Protein AF-A0ABD1CHU7-F1 (afdb_monomer_lite)

Radius of gyration: 19.51 Å; chains: 1; bounding box: 46×32×48 Å

Organism: Culex pipiens pipiens (NCBI:txid38569)

pLDDT: mean 81.36, std 12.53, range [54.59, 94.38]

Structure (mmCIF, N/CA/C/O backbone):
data_AF-A0ABD1CHU7-F1
#
_entry.id   AF-A0ABD1CHU7-F1
#
loop_
_atom_site.group_PDB
_atom_site.id
_atom_site.type_symbol
_atom_site.label_atom_id
_atom_site.label_alt_id
_atom_site.label_comp_id
_atom_site.label_asym_id
_atom_site.label_entity_id
_atom_site.label_seq_id
_atom_site.pdbx_PDB_ins_code
_atom_site.Cartn_x
_atom_site.Cartn_y
_atom_site.Cartn_z
_atom_site.occupancy
_atom_site.B_iso_or_equiv
_atom_site.auth_seq_id
_atom_site.auth_comp_id
_atom_site.auth_asym_id
_atom_site.auth_atom_id
_atom_site.pdbx_PDB_model_num
ATOM 1 N N . MET A 1 1 ? -34.314 -18.936 37.302 1.00 56.69 1 MET A N 1
ATOM 2 C CA . MET A 1 1 ? -34.219 -19.452 35.913 1.00 56.69 1 MET A CA 1
ATOM 3 C C . MET A 1 1 ? -34.514 -18.385 34.854 1.00 56.69 1 MET A C 1
ATOM 5 O O . MET A 1 1 ? -33.733 -18.280 33.925 1.00 56.69 1 MET A O 1
ATOM 9 N N . ARG A 1 2 ? -35.549 -17.539 35.010 1.00 60.41 2 ARG A N 1
ATOM 10 C CA . ARG A 1 2 ? -35.892 -16.464 34.045 1.00 60.41 2 ARG A CA 1
ATOM 11 C C . ARG A 1 2 ? -34.842 -15.347 33.891 1.00 60.41 2 ARG A C 1
ATOM 13 O O . ARG A 1 2 ? -34.680 -14.813 32.805 1.00 60.41 2 ARG A O 1
ATOM 20 N N . LEU A 1 3 ? -34.108 -15.015 34.955 1.00 59.94 3 LEU A N 1
ATOM 21 C CA . LEU A 1 3 ? -33.031 -14.010 34.912 1.00 59.94 3 LEU A CA 1
ATOM 22 C C . LEU A 1 3 ? -31.812 -14.486 34.100 1.00 59.94 3 LEU A C 1
ATOM 24 O O . LEU A 1 3 ? -31.228 -13.708 33.358 1.00 59.94 3 LEU A O 1
ATOM 28 N N . LEU A 1 4 ? -31.491 -15.783 34.169 1.00 62.81 4 LEU A N 1
ATOM 29 C CA . LEU A 1 4 ? -30.374 -16.393 33.435 1.00 62.81 4 LEU A CA 1
ATOM 30 C C . LEU A 1 4 ? -30.610 -16.397 31.920 1.00 62.81 4 LEU A C 1
ATOM 32 O O . LEU A 1 4 ? -29.696 -16.110 31.157 1.00 62.81 4 LEU A O 1
ATOM 36 N N . THR A 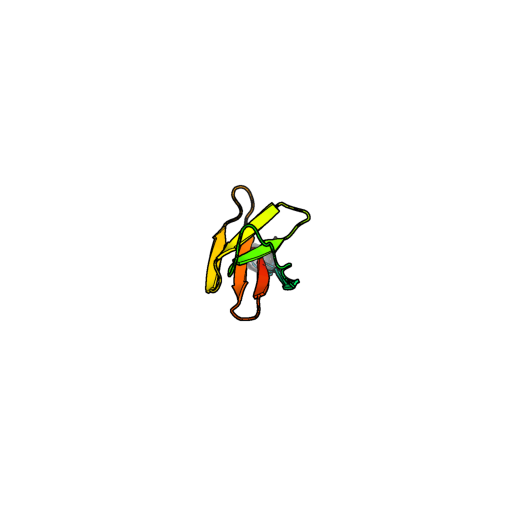1 5 ? -31.845 -16.657 31.483 1.00 69.81 5 THR A N 1
ATOM 37 C CA . THR A 1 5 ? -32.217 -16.606 30.061 1.00 69.81 5 THR A CA 1
ATOM 38 C C . THR A 1 5 ? -32.176 -15.187 29.494 1.00 69.81 5 THR A C 1
ATOM 40 O O . THR A 1 5 ? -31.827 -15.010 28.332 1.00 69.81 5 THR A O 1
ATOM 43 N N . ILE A 1 6 ? -32.489 -14.175 30.312 1.00 70.38 6 ILE A N 1
ATOM 44 C CA . ILE A 1 6 ? -32.443 -12.762 29.904 1.00 70.38 6 ILE A CA 1
ATOM 45 C C . ILE A 1 6 ? -30.988 -12.299 29.755 1.00 70.38 6 ILE A C 1
ATOM 47 O O . ILE A 1 6 ? -30.650 -11.693 28.741 1.00 70.38 6 ILE A O 1
ATOM 51 N N . SER A 1 7 ? -30.108 -12.648 30.703 1.00 68.50 7 SER A N 1
ATOM 52 C CA . SER A 1 7 ? -28.672 -12.359 30.586 1.00 68.50 7 SER A CA 1
ATOM 53 C C . SER A 1 7 ? -28.031 -13.039 29.375 1.00 68.50 7 SER A C 1
ATOM 55 O O . SER A 1 7 ? -27.211 -12.418 28.707 1.00 68.50 7 SER A O 1
ATOM 57 N N . LEU A 1 8 ? -28.429 -14.274 29.047 1.00 69.56 8 LEU A N 1
ATOM 58 C CA . LEU A 1 8 ? -27.914 -14.971 27.865 1.00 69.56 8 LEU A CA 1
ATOM 59 C C . LEU A 1 8 ? -28.347 -14.281 26.559 1.00 69.56 8 LEU A C 1
ATOM 61 O O . LEU A 1 8 ? -27.535 -14.118 25.653 1.00 69.56 8 LEU A O 1
ATOM 65 N N . LEU A 1 9 ? -29.602 -13.819 26.478 1.00 65.88 9 LEU A N 1
ATOM 66 C CA . LEU A 1 9 ? -30.110 -13.087 25.310 1.00 65.88 9 LEU A CA 1
ATOM 67 C C . LEU A 1 9 ? -29.383 -11.750 25.088 1.00 65.88 9 LEU A C 1
ATOM 69 O O . LEU A 1 9 ? -29.104 -11.390 23.948 1.00 65.88 9 LEU A O 1
ATOM 73 N N . LEU A 1 10 ? -29.059 -11.029 26.166 1.00 64.75 10 LEU A N 1
ATOM 74 C CA . LEU A 1 10 ? -28.327 -9.758 26.109 1.00 64.75 10 LEU A CA 1
ATOM 75 C C . LEU A 1 10 ? -26.884 -9.931 25.610 1.00 64.75 10 LEU A C 1
ATOM 77 O O . LEU A 1 10 ? -26.422 -9.114 24.821 1.00 64.75 10 LEU A O 1
ATOM 81 N N . ILE A 1 11 ? -26.202 -11.014 26.000 1.00 65.25 11 ILE A N 1
ATOM 82 C CA . ILE A 1 11 ? -24.828 -11.318 25.557 1.00 65.25 11 ILE A CA 1
ATOM 83 C C . ILE A 1 11 ? -24.784 -11.679 24.064 1.00 65.25 11 ILE A C 1
ATOM 85 O O . ILE A 1 11 ? -23.842 -11.313 23.363 1.00 65.25 11 ILE A O 1
ATOM 89 N N . HIS A 1 12 ? -25.813 -12.357 23.547 1.00 62.69 12 HIS A N 1
ATOM 90 C CA . HIS A 1 12 ? -25.918 -12.640 22.113 1.00 62.69 12 HIS A CA 1
ATOM 91 C C . HIS A 1 12 ? -26.214 -11.386 21.277 1.00 62.69 12 HIS A C 1
ATOM 93 O O . HIS A 1 12 ? -25.787 -11.320 20.126 1.00 62.69 12 HIS A O 1
ATOM 99 N N . LEU A 1 13 ? -26.894 -10.384 21.849 1.00 61.38 13 LEU A N 1
ATOM 100 C CA . LEU A 1 13 ? -27.206 -9.128 21.159 1.00 61.38 13 LEU A CA 1
ATOM 101 C C . LEU A 1 13 ? -25.989 -8.200 21.008 1.00 61.38 13 LEU A C 1
ATOM 103 O O . LEU A 1 13 ? -25.941 -7.423 20.062 1.00 61.38 13 LEU A O 1
ATOM 107 N N . THR A 1 14 ? -25.001 -8.279 21.904 1.00 58.12 14 THR A N 1
ATOM 108 C CA . THR A 1 14 ? -23.783 -7.448 21.839 1.00 58.12 14 THR A CA 1
ATOM 109 C C . THR A 1 14 ? -22.684 -8.035 20.954 1.00 58.12 14 THR A C 1
ATOM 111 O O . THR A 1 14 ? -21.642 -7.410 20.787 1.00 58.12 14 THR A O 1
ATOM 114 N N . LEU A 1 15 ? -22.873 -9.245 20.416 1.00 59.19 15 LEU A N 1
ATOM 115 C 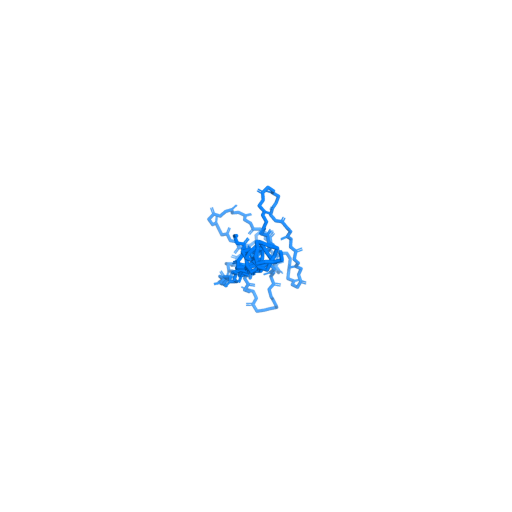CA . LEU A 1 15 ? -21.795 -10.006 19.778 1.00 59.19 15 LEU A CA 1
ATOM 116 C C . LEU A 1 15 ? -21.618 -9.759 18.273 1.00 59.19 15 LEU A C 1
ATOM 118 O O . LEU A 1 15 ? -20.710 -10.333 17.681 1.00 59.19 15 LEU A O 1
ATOM 122 N N . HIS A 1 16 ? -22.447 -8.938 17.631 1.00 59.81 16 HIS A N 1
ATOM 123 C CA . HIS A 1 16 ? -22.371 -8.768 16.182 1.00 59.81 16 HIS A CA 1
ATOM 124 C C . HIS A 1 16 ? -22.549 -7.319 15.754 1.00 59.81 16 HIS A C 1
ATOM 126 O O . HIS A 1 16 ? -23.678 -6.869 15.599 1.00 59.81 16 HIS A O 1
ATOM 132 N N . ASP A 1 17 ? -21.433 -6.650 15.457 1.00 57.12 17 ASP A N 1
ATOM 133 C CA . ASP A 1 17 ? -21.294 -5.948 14.174 1.00 57.12 17 ASP A CA 1
ATOM 134 C C . ASP A 1 17 ? -19.807 -5.707 13.829 1.00 57.12 17 ASP A C 1
ATOM 136 O O . ASP A 1 17 ? -19.371 -4.590 13.605 1.00 57.12 17 ASP A O 1
ATOM 140 N N . CYS A 1 18 ? -18.991 -6.767 13.760 1.00 57.47 18 CYS A N 1
ATOM 141 C CA . CYS A 1 18 ? -17.621 -6.636 13.244 1.00 57.47 18 CYS A CA 1
ATOM 142 C C . CYS A 1 18 ? -17.667 -6.571 11.702 1.00 57.47 18 CYS A C 1
ATOM 144 O O . CYS A 1 18 ? -17.391 -7.553 11.008 1.00 57.47 18 CYS A O 1
ATOM 146 N N . ARG A 1 19 ? -18.142 -5.452 11.138 1.00 65.25 19 ARG A N 1
ATOM 147 C CA . ARG A 1 19 ? -18.223 -5.258 9.679 1.00 65.25 19 ARG A CA 1
ATOM 148 C C . ARG A 1 19 ? -16.904 -4.739 9.139 1.00 65.25 19 ARG A C 1
ATOM 150 O O . ARG A 1 19 ? -16.619 -3.550 9.241 1.00 65.25 19 ARG A O 1
ATOM 157 N N . SER A 1 20 ? -16.124 -5.605 8.503 1.00 69.06 20 SER A N 1
ATOM 158 C CA . SER A 1 20 ? -14.947 -5.171 7.756 1.00 69.06 20 SER A CA 1
ATOM 159 C C . SER A 1 20 ? -15.348 -4.241 6.605 1.00 69.06 20 SER A C 1
ATOM 161 O O . SER A 1 20 ? -16.263 -4.521 5.828 1.00 69.06 20 SER A O 1
ATOM 163 N N . ALA A 1 21 ? -14.668 -3.101 6.508 1.00 80.25 21 ALA A N 1
ATOM 164 C CA . ALA A 1 21 ? -14.859 -2.146 5.423 1.00 80.25 21 ALA A CA 1
ATOM 165 C C . ALA A 1 21 ? -13.724 -2.311 4.412 1.00 80.25 21 ALA A C 1
ATOM 167 O O . ALA A 1 21 ? -12.552 -2.330 4.797 1.00 80.25 21 ALA A O 1
ATOM 168 N N . VAL A 1 22 ? -14.080 -2.425 3.131 1.00 87.50 22 VAL A N 1
ATOM 169 C CA . VAL A 1 22 ? -13.119 -2.510 2.027 1.00 87.50 22 VAL A CA 1
ATOM 170 C C . VAL A 1 22 ? -13.274 -1.290 1.131 1.00 87.50 22 VAL A C 1
ATOM 172 O O . VAL A 1 22 ? -14.334 -1.086 0.541 1.00 87.50 22 VAL A O 1
ATOM 175 N N . SER A 1 23 ? -12.201 -0.517 0.984 1.00 88.12 23 SER A N 1
ATOM 176 C CA . SER A 1 23 ? -12.137 0.641 0.088 1.00 88.12 23 SER A CA 1
ATOM 177 C C . SER A 1 23 ? -11.137 0.375 -1.027 1.00 88.12 23 SER A C 1
ATOM 179 O O . SER A 1 23 ? -10.064 -0.172 -0.787 1.00 88.12 23 SER A O 1
ATOM 181 N N . ARG A 1 24 ? -11.476 0.762 -2.257 1.00 90.69 24 ARG A N 1
ATOM 182 C CA . ARG A 1 24 ? -10.598 0.616 -3.424 1.00 90.69 24 ARG A CA 1
ATOM 183 C C . ARG A 1 24 ? -10.245 1.990 -3.964 1.00 90.69 24 ARG A C 1
ATOM 185 O O . ARG A 1 24 ? -11.150 2.763 -4.267 1.00 90.69 24 ARG A O 1
ATOM 192 N N . LEU A 1 25 ? -8.957 2.276 -4.093 1.00 89.38 25 LEU A N 1
ATOM 193 C CA . LEU A 1 25 ? -8.450 3.475 -4.746 1.00 89.38 25 LEU A CA 1
ATOM 194 C C . LEU A 1 25 ? -7.568 3.076 -5.933 1.00 89.38 25 LEU A C 1
ATOM 196 O O . LEU A 1 25 ? -6.712 2.205 -5.775 1.00 89.38 25 LEU A O 1
ATOM 200 N N . PRO A 1 26 ? -7.729 3.700 -7.109 1.00 86.25 26 PRO A N 1
ATOM 201 C CA . PRO A 1 26 ? -6.744 3.559 -8.174 1.00 86.25 26 PRO A CA 1
ATOM 202 C C . PRO A 1 26 ? -5.395 4.102 -7.689 1.00 86.25 26 PRO A C 1
ATOM 204 O O . PRO A 1 26 ? -5.353 5.140 -7.025 1.00 86.25 26 PRO A O 1
ATOM 207 N N . SER A 1 27 ? -4.301 3.403 -7.992 1.00 86.69 27 SER A N 1
ATOM 208 C CA . SER A 1 27 ? -2.973 3.932 -7.701 1.00 86.69 27 SER A CA 1
ATOM 209 C C . SER A 1 27 ? -2.550 4.938 -8.761 1.00 86.69 27 SER A C 1
ATOM 211 O O . SER A 1 27 ? -2.903 4.852 -9.940 1.00 86.69 27 SER A O 1
ATOM 213 N N . GLU A 1 28 ? -1.710 5.866 -8.339 1.00 85.75 28 GLU A N 1
ATOM 214 C CA . GLU A 1 28 ? -0.948 6.708 -9.240 1.00 85.75 28 GLU A CA 1
ATOM 215 C C . GLU A 1 28 ? 0.334 5.983 -9.654 1.00 85.75 28 GLU A C 1
ATOM 217 O O . GLU A 1 28 ? 0.805 5.067 -8.972 1.00 85.75 28 GLU A O 1
ATOM 222 N N . ARG A 1 29 ? 0.892 6.380 -10.800 1.00 82.00 29 ARG A N 1
ATOM 223 C CA . ARG A 1 29 ? 2.200 5.902 -11.255 1.00 82.00 29 ARG A CA 1
ATOM 224 C C . ARG A 1 29 ? 3.258 6.884 -10.771 1.00 82.00 29 ARG A C 1
ATOM 226 O O . ARG A 1 29 ? 3.209 8.050 -11.153 1.00 82.00 29 ARG A O 1
ATOM 233 N N . SER A 1 30 ? 4.210 6.412 -9.971 1.00 83.44 30 SER A N 1
ATOM 234 C CA . SER A 1 30 ? 5.374 7.203 -9.564 1.00 83.44 30 SER A CA 1
ATOM 235 C C . SER A 1 30 ? 6.613 6.790 -10.367 1.00 83.44 30 SER A C 1
ATOM 237 O O . SER A 1 30 ? 6.849 5.588 -10.514 1.00 83.44 30 SER A O 1
ATOM 239 N N . PRO A 1 31 ? 7.417 7.742 -10.879 1.00 87.12 31 PRO A N 1
ATOM 240 C CA . PRO A 1 31 ? 8.703 7.428 -11.500 1.00 87.12 31 PRO A CA 1
ATOM 241 C C . PRO A 1 31 ? 9.727 6.884 -10.491 1.00 87.12 31 PRO A C 1
ATOM 243 O O . PRO A 1 31 ? 10.603 6.120 -10.888 1.00 87.12 31 PRO A O 1
ATOM 246 N N . ASP A 1 32 ? 9.600 7.228 -9.205 1.00 91.06 32 ASP A N 1
ATOM 247 C CA . ASP A 1 32 ? 10.506 6.776 -8.139 1.00 91.06 32 ASP A CA 1
ATOM 248 C C . ASP A 1 32 ? 10.238 5.326 -7.703 1.00 91.06 32 ASP A C 1
ATOM 250 O O . ASP A 1 32 ? 11.139 4.640 -7.223 1.00 91.06 32 ASP A O 1
ATOM 254 N N . PHE A 1 33 ? 9.006 4.842 -7.903 1.00 88.38 33 PHE A N 1
ATOM 255 C CA . PHE A 1 33 ? 8.561 3.501 -7.502 1.00 88.38 33 PHE A CA 1
ATOM 256 C C . PHE A 1 33 ? 7.939 2.746 -8.689 1.00 88.38 33 PHE A C 1
ATOM 258 O O . PHE A 1 33 ? 6.727 2.494 -8.717 1.00 88.38 33 PHE A O 1
ATOM 265 N N . PRO A 1 34 ? 8.738 2.399 -9.716 1.00 88.56 34 PRO A N 1
ATOM 266 C CA . PRO A 1 34 ? 8.232 1.695 -10.884 1.00 88.56 34 PRO A CA 1
ATOM 267 C C . PRO A 1 34 ? 7.749 0.291 -10.501 1.00 88.56 34 PRO A C 1
ATOM 269 O O . PRO A 1 34 ? 8.487 -0.503 -9.924 1.00 88.56 34 PRO A O 1
ATOM 272 N N . GLY A 1 35 ? 6.509 -0.037 -10.869 1.00 89.38 35 GLY A N 1
ATOM 273 C CA . GLY A 1 35 ? 5.919 -1.350 -10.584 1.00 89.38 35 GLY A CA 1
ATOM 274 C C . GLY A 1 35 ? 5.260 -1.475 -9.208 1.00 89.38 35 GLY A C 1
ATOM 275 O O . GLY A 1 35 ? 4.855 -2.574 -8.831 1.00 89.38 35 GLY A O 1
ATOM 276 N N . GLU A 1 36 ? 5.117 -0.373 -8.472 1.00 93.56 36 GLU A N 1
ATOM 277 C CA . GLU A 1 36 ? 4.400 -0.329 -7.197 1.00 93.56 36 GLU A CA 1
ATOM 278 C C . GLU A 1 36 ? 3.117 0.499 -7.311 1.00 93.56 36 GLU A C 1
ATOM 280 O O . GLU A 1 36 ? 3.009 1.404 -8.141 1.00 93.56 36 GLU A O 1
ATOM 285 N N . CYS A 1 37 ? 2.139 0.210 -6.452 1.00 92.88 37 CYS A N 1
ATOM 286 C CA . CYS A 1 37 ? 1.033 1.131 -6.248 1.00 92.88 37 CYS A CA 1
ATOM 287 C C . CYS A 1 37 ? 1.523 2.315 -5.423 1.00 92.88 37 CYS A C 1
ATOM 289 O O . CYS A 1 37 ? 2.004 2.112 -4.309 1.00 92.88 37 CYS A O 1
ATOM 291 N N . TYR A 1 38 ? 1.334 3.533 -5.924 1.00 93.31 38 TYR A N 1
ATOM 292 C CA . TYR A 1 38 ? 1.663 4.763 -5.212 1.00 93.31 38 TYR A CA 1
ATOM 293 C C . TYR A 1 38 ? 0.409 5.596 -4.941 1.00 93.31 38 TYR A C 1
ATOM 295 O O . TYR A 1 38 ? -0.478 5.693 -5.789 1.00 93.31 38 TYR A O 1
ATOM 303 N N . HIS A 1 39 ? 0.334 6.201 -3.759 1.00 90.44 39 HIS A N 1
ATOM 304 C CA . HIS A 1 39 ? -0.710 7.149 -3.384 1.00 90.44 39 HIS A CA 1
ATOM 305 C C . HIS A 1 39 ? -0.068 8.495 -3.038 1.00 90.44 39 HIS A C 1
ATOM 307 O O . HIS A 1 39 ? 0.548 8.636 -1.977 1.00 90.44 39 HIS A O 1
ATOM 313 N N . SER A 1 40 ? -0.210 9.490 -3.920 1.00 86.00 40 SER A N 1
ATOM 314 C CA . SER A 1 40 ? 0.517 10.766 -3.818 1.00 86.00 40 SER A CA 1
ATOM 315 C C . SER A 1 40 ? 0.217 11.540 -2.543 1.00 86.00 40 SER A C 1
ATOM 317 O O . SER A 1 40 ? 1.114 12.147 -1.964 1.00 86.00 40 SER A O 1
ATOM 319 N N . SER A 1 41 ? -1.030 11.489 -2.071 1.00 86.50 41 SER A N 1
ATOM 320 C CA . SER A 1 41 ? -1.474 12.309 -0.941 1.00 86.50 41 SER A CA 1
ATOM 321 C C . SER A 1 41 ? -0.874 11.862 0.393 1.00 86.50 41 SER A C 1
ATOM 323 O O . SER A 1 41 ? -0.724 12.677 1.296 1.00 86.50 41 SER A O 1
ATOM 325 N N . SER A 1 42 ? -0.537 10.576 0.535 1.00 85.56 42 SER A N 1
ATOM 326 C CA . SER A 1 42 ? 0.066 10.032 1.761 1.00 85.56 42 SER A CA 1
ATOM 327 C C . SER A 1 42 ? 1.523 9.601 1.590 1.00 85.56 42 SER A C 1
ATOM 329 O O . SER A 1 42 ? 2.155 9.231 2.577 1.00 85.56 42 SER A O 1
ATOM 331 N N . GLY A 1 43 ? 2.054 9.599 0.363 1.00 88.12 43 GLY A N 1
ATOM 332 C CA . GLY A 1 43 ? 3.369 9.031 0.050 1.00 88.12 43 GLY A CA 1
ATOM 333 C C . GLY A 1 43 ? 3.443 7.511 0.249 1.00 88.12 43 GLY A C 1
ATOM 334 O O . GLY A 1 43 ? 4.531 6.940 0.299 1.00 88.12 43 GLY A O 1
ATOM 335 N N . LEU A 1 44 ? 2.296 6.841 0.399 1.00 89.00 44 LEU A N 1
ATOM 336 C CA . LEU A 1 44 ? 2.233 5.398 0.585 1.00 89.00 44 LEU A CA 1
ATOM 337 C C . LEU A 1 44 ? 2.587 4.702 -0.729 1.00 89.00 44 LEU A C 1
ATOM 339 O O . LEU A 1 44 ? 1.970 4.964 -1.760 1.00 89.00 44 LEU A O 1
ATOM 343 N N . HIS A 1 45 ? 3.526 3.765 -0.657 1.00 92.69 45 HIS A N 1
ATOM 344 C CA . HIS A 1 45 ? 3.853 2.866 -1.752 1.00 92.69 45 HIS A CA 1
ATOM 345 C C . HIS A 1 45 ? 3.766 1.409 -1.283 1.00 92.69 45 HIS A C 1
ATOM 347 O O . HIS A 1 45 ? 4.125 1.072 -0.145 1.00 92.69 45 HIS A O 1
ATOM 353 N N . VAL A 1 46 ? 3.202 0.560 -2.140 1.00 92.94 46 VAL A N 1
ATOM 354 C CA . VAL A 1 46 ? 2.984 -0.862 -1.867 1.00 92.94 46 VAL A CA 1
ATOM 355 C C . VAL A 1 46 ? 3.370 -1.659 -3.112 1.00 92.94 46 VAL A C 1
ATOM 357 O O . VAL A 1 46 ? 2.769 -1.443 -4.170 1.00 92.94 46 VAL A O 1
ATOM 360 N N . PRO A 1 47 ? 4.320 -2.606 -3.011 1.00 93.12 47 PRO A N 1
ATOM 361 C CA . PRO A 1 47 ? 4.694 -3.446 -4.139 1.00 93.12 47 PRO A CA 1
ATOM 362 C C . PRO A 1 47 ? 3.505 -4.230 -4.691 1.00 93.12 47 PRO A C 1
ATOM 364 O O . PRO A 1 47 ? 2.646 -4.699 -3.936 1.00 93.12 47 PRO A O 1
ATOM 367 N N . ARG A 1 48 ? 3.471 -4.415 -6.012 1.00 93.31 48 ARG A N 1
ATOM 368 C CA . ARG A 1 48 ? 2.393 -5.151 -6.678 1.00 93.31 48 ARG A CA 1
ATOM 369 C C . ARG A 1 48 ? 2.249 -6.573 -6.133 1.00 93.31 48 ARG A C 1
ATOM 371 O O . ARG A 1 48 ? 3.240 -7.269 -5.910 1.00 93.31 48 ARG A O 1
ATOM 378 N N . GLY A 1 49 ? 1.009 -6.994 -5.895 1.00 90.94 49 GLY A N 1
ATOM 379 C CA . GLY A 1 49 ? 0.680 -8.306 -5.337 1.00 90.94 49 GLY A CA 1
ATOM 380 C C . GLY A 1 49 ? 1.042 -8.463 -3.856 1.00 90.94 49 GLY A C 1
ATOM 381 O O . GLY A 1 49 ? 0.884 -9.549 -3.298 1.00 90.94 49 GLY A O 1
ATOM 382 N N . ARG A 1 50 ? 1.526 -7.406 -3.190 1.00 90.62 50 ARG A N 1
ATOM 383 C CA . ARG A 1 50 ? 1.847 -7.423 -1.760 1.00 90.62 50 ARG A CA 1
ATOM 384 C C . ARG A 1 50 ? 0.816 -6.655 -0.955 1.00 90.62 50 ARG A C 1
ATOM 386 O O . ARG A 1 50 ? 0.117 -5.771 -1.449 1.00 90.62 50 ARG A O 1
ATOM 393 N N . SER A 1 51 ? 0.709 -7.041 0.305 1.00 91.12 51 SER A N 1
ATOM 394 C CA . SER A 1 51 ? -0.057 -6.346 1.326 1.00 91.12 51 SER A CA 1
ATOM 395 C C . SER A 1 51 ? 0.880 -5.809 2.401 1.00 91.12 51 SER A C 1
ATOM 397 O O . SER A 1 51 ? 1.954 -6.360 2.651 1.00 91.12 51 SER A O 1
ATOM 399 N N . ARG A 1 52 ? 0.474 -4.704 3.017 1.00 90.19 52 ARG A N 1
ATOM 400 C CA . ARG A 1 52 ? 1.187 -4.031 4.095 1.00 90.19 52 ARG A CA 1
ATOM 401 C C . ARG A 1 52 ? 0.178 -3.619 5.159 1.00 90.19 52 ARG A C 1
ATOM 403 O O . ARG A 1 52 ? -0.882 -3.096 4.832 1.00 90.19 52 ARG A O 1
ATOM 410 N N . GLU A 1 53 ? 0.497 -3.848 6.425 1.00 89.75 53 GLU A N 1
ATOM 411 C CA . GLU A 1 53 ? -0.275 -3.266 7.524 1.00 89.75 53 GLU A CA 1
ATOM 412 C C . GLU A 1 53 ? 0.117 -1.806 7.739 1.00 89.75 53 GLU A C 1
ATOM 414 O O . GLU A 1 53 ? 1.291 -1.432 7.634 1.00 89.75 53 GLU A O 1
ATOM 419 N N . ILE A 1 54 ? -0.878 -0.976 8.036 1.00 86.25 54 ILE A N 1
ATOM 420 C CA . ILE A 1 54 ? -0.661 0.419 8.396 1.00 86.25 54 ILE A CA 1
ATOM 421 C C . ILE A 1 54 ? -0.499 0.482 9.910 1.00 86.25 54 ILE A C 1
ATOM 423 O O . ILE A 1 54 ? -1.461 0.367 10.665 1.00 86.25 54 ILE A O 1
ATOM 427 N N . SER A 1 55 ? 0.749 0.646 10.353 1.00 82.62 55 SER A N 1
ATOM 428 C CA . SER A 1 55 ? 1.096 0.692 11.772 1.00 82.62 55 SER A CA 1
ATOM 429 C C . SER A 1 55 ? 0.243 1.707 12.533 1.00 82.62 55 SER A C 1
ATOM 431 O O . SER A 1 55 ? 0.146 2.870 12.143 1.00 82.62 55 SER A O 1
ATOM 433 N N . GLY A 1 56 ? -0.344 1.268 13.647 1.00 81.62 56 GLY A N 1
ATOM 434 C CA . GLY A 1 56 ? -1.199 2.103 14.494 1.00 81.62 56 GLY A CA 1
ATOM 435 C C . GLY A 1 56 ? -2.670 2.147 14.075 1.00 81.62 56 GLY A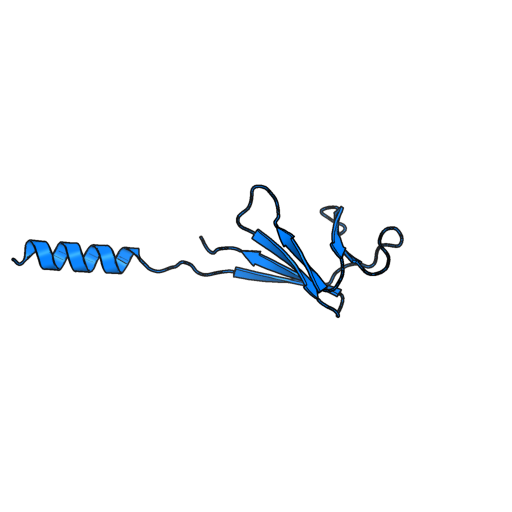 C 1
ATOM 436 O O . GLY A 1 56 ? -3.463 2.786 14.762 1.00 81.62 56 GLY A O 1
ATOM 437 N N . GLN A 1 57 ? -3.058 1.455 13.000 1.00 81.75 57 GLN A N 1
ATOM 438 C CA . GLN A 1 57 ? -4.455 1.265 12.619 1.00 81.75 57 GLN A CA 1
ATOM 439 C C . GLN A 1 57 ? -4.760 -0.2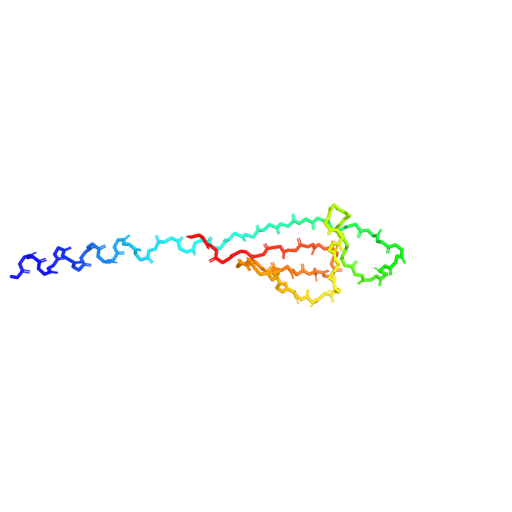16 12.408 1.00 81.75 57 GLN A C 1
ATOM 441 O O . GLN A 1 57 ? -3.914 -0.975 11.946 1.00 81.75 57 GLN A O 1
ATOM 446 N N . CYS A 1 58 ? -5.996 -0.631 12.696 1.00 84.62 58 CYS A N 1
ATOM 447 C CA . CYS A 1 58 ? -6.491 -1.946 12.288 1.00 84.62 58 CYS A CA 1
ATOM 448 C C . CYS A 1 58 ? -6.903 -1.892 10.807 1.00 84.62 58 CYS A C 1
ATOM 450 O O . CYS A 1 58 ? -8.080 -1.992 10.447 1.00 84.62 58 CYS A O 1
ATOM 452 N N . GLN A 1 59 ? -5.915 -1.601 9.959 1.00 88.88 59 GLN A N 1
ATOM 453 C CA . GLN A 1 59 ? -6.056 -1.417 8.524 1.00 88.88 59 GLN A CA 1
ATOM 454 C C . GLN A 1 59 ? -4.865 -2.055 7.810 1.00 88.88 59 GLN A C 1
ATOM 456 O O . GLN A 1 59 ? -3.703 -1.821 8.144 1.00 88.88 59 GLN A O 1
ATOM 461 N N . SER A 1 60 ? -5.167 -2.826 6.775 1.00 90.81 60 SER A N 1
ATOM 462 C CA . SER A 1 60 ? -4.184 -3.326 5.821 1.00 90.81 60 SER A CA 1
ATOM 463 C C . SER A 1 60 ? -4.455 -2.735 4.447 1.00 90.81 60 SER A C 1
ATOM 465 O O . SER A 1 60 ? -5.593 -2.419 4.099 1.00 90.81 60 SER A O 1
ATOM 467 N N . VAL A 1 61 ? -3.399 -2.571 3.665 1.00 93.12 61 VAL A N 1
ATOM 468 C CA . VAL A 1 61 ? -3.462 -2.102 2.288 1.00 93.12 61 VAL A CA 1
ATOM 469 C C . VAL A 1 61 ? -2.817 -3.134 1.379 1.00 93.12 61 VAL A C 1
ATOM 471 O O . VAL A 1 61 ? -1.763 -3.680 1.694 1.00 93.12 61 VAL A O 1
ATOM 474 N N . HIS A 1 62 ? -3.446 -3.419 0.248 1.00 94.38 62 HIS A N 1
ATOM 475 C CA . HIS A 1 62 ? -2.964 -4.367 -0.746 1.00 94.38 62 HIS A CA 1
ATOM 476 C C . HIS A 1 62 ? -2.921 -3.715 -2.125 1.00 94.38 62 HIS A C 1
ATOM 478 O O . HIS A 1 62 ? -3.875 -3.048 -2.508 1.00 94.38 62 HIS A O 1
ATOM 484 N N . CYS A 1 63 ? -1.835 -3.914 -2.870 1.00 94.12 63 CYS A N 1
ATOM 485 C CA . CYS A 1 63 ? -1.743 -3.494 -4.267 1.00 94.12 63 CYS A CA 1
ATOM 486 C C . CYS A 1 63 ? -2.104 -4.665 -5.186 1.00 94.12 63 CYS A C 1
ATOM 488 O O . CYS A 1 63 ? -1.396 -5.675 -5.191 1.00 94.12 63 CYS A O 1
ATOM 490 N N . THR A 1 64 ? -3.176 -4.534 -5.968 1.00 92.75 64 THR A N 1
ATOM 491 C CA . THR A 1 64 ? -3.563 -5.543 -6.967 1.00 92.75 64 THR A CA 1
ATOM 492 C C . THR A 1 64 ? -2.662 -5.495 -8.202 1.00 92.75 64 THR A C 1
ATOM 494 O O . THR A 1 64 ? -1.938 -4.523 -8.427 1.00 92.75 64 THR A O 1
ATOM 497 N N . ASP A 1 65 ? -2.734 -6.525 -9.050 1.00 90.88 65 ASP A N 1
ATOM 498 C CA . ASP A 1 65 ? -2.004 -6.561 -10.325 1.00 90.88 65 ASP A CA 1
ATOM 499 C C . ASP A 1 65 ? -2.409 -5.445 -11.305 1.00 90.88 65 ASP A C 1
ATOM 501 O O . ASP A 1 65 ? -1.583 -5.007 -12.109 1.00 90.88 65 ASP A O 1
ATOM 505 N N . ASP A 1 66 ? -3.638 -4.937 -11.176 1.00 90.50 66 ASP A N 1
ATOM 506 C CA . ASP A 1 66 ? -4.186 -3.815 -11.952 1.00 90.50 66 ASP A CA 1
ATOM 507 C C . ASP A 1 66 ? -3.820 -2.434 -11.379 1.00 90.50 66 ASP A C 1
ATOM 509 O O . ASP A 1 66 ? -4.392 -1.426 -11.789 1.00 90.50 66 ASP A O 1
ATOM 513 N N . TYR A 1 67 ? -2.882 -2.369 -10.426 1.00 89.69 67 TYR A N 1
ATOM 514 C CA . TYR A 1 67 ? -2.485 -1.135 -9.739 1.00 89.69 67 TYR A CA 1
ATOM 515 C C . TYR A 1 67 ? -3.646 -0.464 -8.986 1.00 89.69 67 TYR A C 1
ATOM 517 O O . TYR A 1 67 ? -3.841 0.751 -9.036 1.00 89.69 67 TYR A O 1
ATOM 525 N N . ILE A 1 68 ? -4.436 -1.262 -8.265 1.00 92.00 68 ILE A N 1
ATOM 526 C CA . ILE A 1 68 ? -5.491 -0.765 -7.376 1.00 92.00 68 ILE A CA 1
ATOM 527 C C . ILE A 1 68 ? -5.064 -1.009 -5.931 1.00 92.00 68 ILE A C 1
ATOM 529 O O . ILE A 1 68 ? -4.748 -2.132 -5.542 1.00 92.00 68 ILE A O 1
ATOM 533 N N . LEU A 1 69 ? -5.090 0.046 -5.120 1.00 93.00 69 LEU A N 1
ATOM 534 C CA . LEU A 1 69 ? -4.926 -0.037 -3.675 1.00 93.00 69 LEU A CA 1
ATOM 535 C C . LEU A 1 69 ? -6.248 -0.465 -3.040 1.00 93.00 69 LEU A C 1
ATOM 537 O O . LEU A 1 69 ? -7.269 0.209 -3.165 1.00 93.00 69 LEU A O 1
ATOM 541 N N . VAL A 1 70 ? -6.224 -1.588 -2.336 1.00 93.75 70 VAL A N 1
ATOM 542 C CA . VAL A 1 70 ? -7.358 -2.141 -1.601 1.00 93.75 70 VAL A CA 1
ATOM 543 C C . VAL A 1 70 ? -7.068 -2.009 -0.115 1.00 93.75 70 VAL A C 1
ATOM 545 O O . VAL A 1 70 ? -6.203 -2.699 0.418 1.00 93.75 70 VAL A O 1
ATOM 548 N N . PHE A 1 71 ? -7.795 -1.122 0.550 1.00 91.81 71 PHE A N 1
ATOM 549 C CA . PHE A 1 71 ? -7.741 -0.931 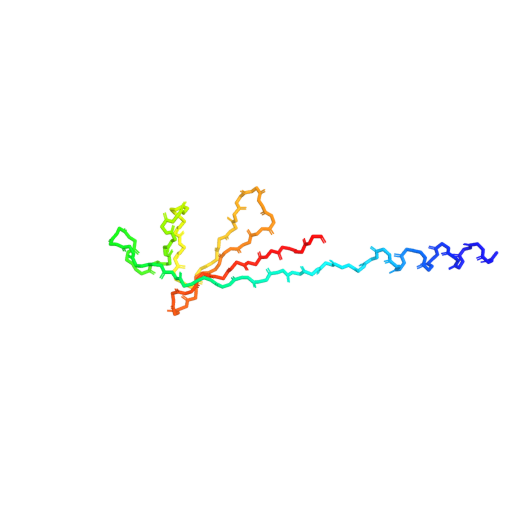1.992 1.00 91.81 71 PHE A CA 1
ATOM 550 C C . PHE A 1 71 ? -8.774 -1.835 2.650 1.00 91.81 71 PHE A C 1
ATOM 552 O O . PHE A 1 71 ? -9.941 -1.811 2.264 1.00 91.81 71 PHE A O 1
ATOM 559 N N . THR A 1 72 ? -8.349 -2.618 3.634 1.00 90.88 72 THR A N 1
ATOM 560 C CA . THR A 1 72 ? -9.210 -3.506 4.415 1.00 90.88 72 THR A CA 1
ATOM 561 C C . THR A 1 72 ? -9.095 -3.136 5.882 1.00 90.88 72 THR A C 1
ATOM 563 O O . THR A 1 72 ? -8.007 -3.204 6.454 1.00 90.88 72 THR A O 1
ATOM 566 N N . ASN A 1 73 ? -10.220 -2.765 6.486 1.00 87.12 73 ASN A N 1
ATOM 567 C CA . ASN A 1 73 ? -10.312 -2.372 7.889 1.00 87.12 73 ASN A CA 1
ATOM 568 C C . ASN A 1 73 ? -10.923 -3.518 8.697 1.00 87.12 73 ASN A C 1
ATOM 570 O O . ASN A 1 73 ? -11.803 -4.219 8.194 1.00 87.12 73 ASN A O 1
ATOM 574 N N . CYS A 1 74 ? -10.532 -3.665 9.961 1.00 74.56 74 CYS A N 1
ATOM 575 C CA . CYS A 1 74 ? -10.993 -4.758 10.828 1.00 74.56 74 CYS A CA 1
ATOM 576 C C . CYS A 1 74 ? -12.480 -4.708 11.229 1.00 74.56 74 CYS A C 1
ATOM 578 O O . CYS A 1 74 ? -12.946 -5.599 11.927 1.00 74.56 74 CYS A O 1
ATOM 580 N N . GLY A 1 75 ? -13.231 -3.706 10.773 1.00 65.12 75 GLY A N 1
ATOM 581 C CA . GLY A 1 75 ? -14.532 -3.372 11.346 1.00 65.12 75 GLY A CA 1
ATOM 582 C C . GLY A 1 75 ? -14.382 -2.641 12.675 1.00 65.12 75 GLY A C 1
ATOM 583 O O . GLY A 1 75 ? -13.311 -2.673 13.280 1.00 65.12 75 GLY A O 1
ATOM 584 N N . HIS A 1 76 ? -15.407 -1.873 13.036 1.00 54.59 76 HIS A N 1
ATOM 585 C CA . HIS A 1 76 ? -15.431 -1.048 14.245 1.00 54.59 76 HIS A CA 1
ATOM 586 C C .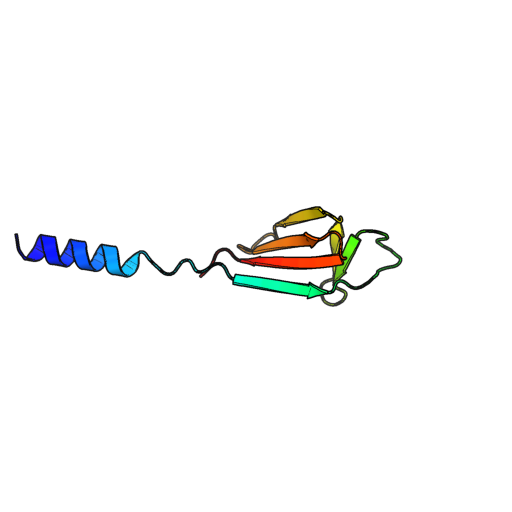 HIS A 1 76 ? -16.175 -1.779 15.358 1.00 54.59 76 HIS A C 1
ATOM 588 O O . HIS A 1 76 ? -17.203 -2.410 15.030 1.00 54.59 76 HIS A O 1
#

Secondary structure (DSSP, 8-state):
-HHHHHHHHHHHHTS-----EEEEEEPBPPSSSTTEEEETTTTEEEETT-EEE-TTSSEEEEE-TTSEEEEEE---

Foldseek 3Di:
DVVVVVVVVVVVVPPDDQDKDKDKDAFDADPVDHQWGADVVVRDTGHEQDKDDDPPFQWIWHQYPNSMIIIIHRGD

Sequence (76 aa):
MRLLTISLLLIHLTLHDCRSAVSRLPSERSPDFPGECYHSSSGLHVPRGRSREISGQCQSVHCTDDYILVFTNCGH